Protein AF-A0A965HLR5-F1 (afdb_monomer_lite)

Secondary structure (DSSP, 8-state):
----------HHHHHHHHHHHHHHHHHHHHHHHHHTTSEETTEE-TT-TT---TT-GGGGSHHHHHHHHHHHHHTHHHHHHHHTT----HHHHHHHHHHGGG----

Radius of gyration: 15.32 Å; chains: 1; bounding box: 36×27×36 Å

Foldseek 3Di:
DPDPPQDDDDPLLSQLVVLVVVLVVLLVVLVVCLLQQQDDLLDGDPPSPPRDCVVPVCVVDVVSSNVSSVCLVVCVSVVSCVSNVHPDDSVRVSVVSNVVSPPDDD

Structure (mmCIF, N/CA/C/O backbone):
data_AF-A0A965HLR5-F1
#
_entry.id   AF-A0A965HLR5-F1
#
loop_
_atom_site.group_PDB
_atom_site.id
_atom_site.type_symbol
_atom_site.label_atom_id
_atom_site.label_alt_id
_atom_site.label_comp_id
_atom_site.label_asym_id
_atom_site.label_entity_id
_atom_site.label_seq_id
_atom_site.pdbx_PDB_ins_code
_atom_site.Cartn_x
_atom_site.Cartn_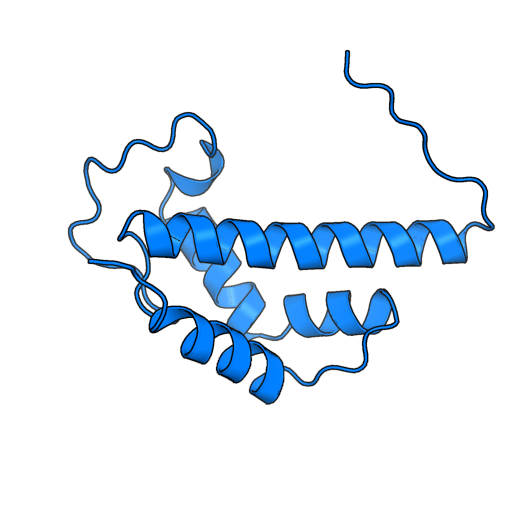y
_atom_site.Cartn_z
_atom_site.occupancy
_atom_site.B_iso_or_equiv
_atom_site.auth_seq_id
_atom_site.auth_comp_id
_atom_site.auth_asym_id
_atom_site.auth_atom_id
_atom_site.pdbx_PDB_model_num
ATOM 1 N N . MET A 1 1 ? 23.856 -5.197 13.845 1.00 37.03 1 MET A N 1
ATOM 2 C CA . MET A 1 1 ? 23.998 -4.941 12.394 1.00 37.03 1 MET A CA 1
ATOM 3 C C . MET A 1 1 ? 23.384 -6.114 11.642 1.00 37.03 1 MET A C 1
ATOM 5 O O . MET A 1 1 ? 23.907 -7.215 11.751 1.00 37.03 1 MET A O 1
ATOM 9 N N . ARG A 1 2 ? 22.234 -5.933 10.977 1.00 43.44 2 ARG A N 1
ATOM 10 C CA . ARG A 1 2 ? 21.671 -6.965 10.089 1.00 43.44 2 ARG A CA 1
ATOM 11 C C . ARG A 1 2 ? 22.393 -6.860 8.748 1.00 43.44 2 ARG A C 1
ATOM 13 O O . ARG A 1 2 ? 22.372 -5.803 8.132 1.00 43.44 2 ARG A O 1
ATOM 20 N N . SER A 1 3 ? 23.075 -7.940 8.382 1.00 41.38 3 SER A N 1
ATOM 21 C CA . SER A 1 3 ? 23.849 -8.096 7.153 1.00 41.38 3 SER A CA 1
ATOM 22 C C . SER A 1 3 ? 22.993 -7.767 5.929 1.00 41.38 3 SER A C 1
ATOM 24 O O . SER A 1 3 ? 22.056 -8.493 5.601 1.00 41.38 3 SER A O 1
ATOM 26 N N . THR A 1 4 ? 23.304 -6.652 5.275 1.00 48.56 4 THR A N 1
ATOM 27 C CA . THR A 1 4 ? 22.799 -6.283 3.955 1.00 48.56 4 THR A CA 1
ATOM 28 C C . THR A 1 4 ? 23.506 -7.151 2.919 1.00 48.56 4 THR A C 1
ATOM 30 O O . THR A 1 4 ? 24.468 -6.722 2.282 1.00 48.56 4 THR A O 1
ATOM 33 N N . GLN A 1 5 ? 23.059 -8.396 2.759 1.00 52.97 5 GLN A N 1
ATOM 34 C CA . GLN A 1 5 ? 23.340 -9.151 1.540 1.00 52.97 5 GLN A CA 1
ATOM 35 C C . GLN A 1 5 ? 22.491 -8.544 0.424 1.00 52.97 5 GLN A C 1
ATOM 37 O O . GLN A 1 5 ? 21.411 -9.028 0.106 1.00 52.97 5 GLN A O 1
ATOM 42 N N . LEU A 1 6 ? 22.971 -7.428 -0.126 1.00 53.53 6 LEU A N 1
ATOM 43 C CA . LEU A 1 6 ? 22.481 -6.904 -1.392 1.00 53.53 6 LEU A CA 1
ATOM 44 C C . LEU A 1 6 ? 22.818 -7.948 -2.462 1.00 53.53 6 LEU A C 1
ATOM 46 O O . LEU A 1 6 ? 23.986 -8.237 -2.731 1.00 53.53 6 LEU A O 1
ATOM 50 N N . CYS A 1 7 ? 21.769 -8.577 -2.981 1.00 51.53 7 CYS A N 1
ATOM 51 C CA . CYS A 1 7 ? 21.798 -9.644 -3.968 1.00 51.53 7 CYS A CA 1
ATOM 52 C C . CYS A 1 7 ? 22.603 -9.254 -5.226 1.00 51.53 7 CYS A C 1
ATOM 54 O O . CYS A 1 7 ? 22.573 -8.110 -5.679 1.00 51.53 7 CYS A O 1
ATOM 56 N N . ARG A 1 8 ? 23.327 -10.223 -5.805 1.00 50.78 8 ARG A N 1
ATOM 57 C CA . ARG A 1 8 ? 24.017 -10.098 -7.105 1.00 50.78 8 ARG A CA 1
ATOM 58 C C . ARG A 1 8 ? 22.985 -9.920 -8.237 1.00 50.78 8 ARG A C 1
ATOM 60 O O . ARG A 1 8 ? 22.054 -10.714 -8.301 1.00 50.78 8 ARG A O 1
ATOM 67 N N . GLY A 1 9 ? 23.183 -8.934 -9.120 1.00 58.28 9 GLY A N 1
ATOM 68 C CA . GLY A 1 9 ? 22.348 -8.655 -10.306 1.00 58.28 9 GLY A CA 1
ATOM 69 C C . GLY A 1 9 ? 22.730 -7.340 -11.007 1.00 58.28 9 GLY A C 1
ATOM 70 O O . GLY A 1 9 ? 23.434 -6.515 -10.396 1.00 58.28 9 GLY A O 1
ATOM 71 N N . ASP A 1 10 ? 22.286 -7.172 -12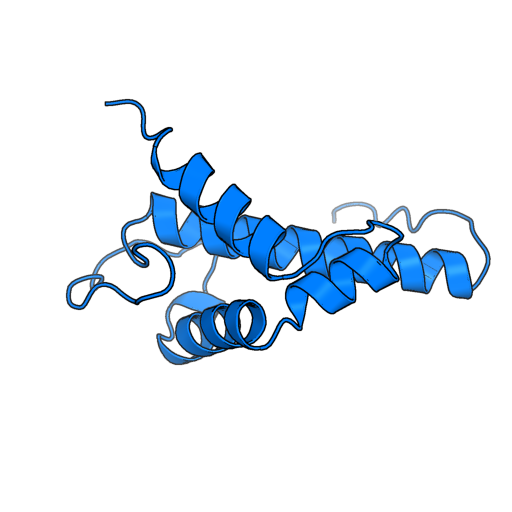.261 1.00 77.56 10 ASP A N 1
ATOM 72 C CA . ASP A 1 10 ? 22.453 -5.949 -13.068 1.00 77.56 10 ASP A CA 1
ATOM 73 C C . ASP A 1 10 ? 21.693 -4.762 -12.443 1.00 77.56 10 ASP A C 1
ATOM 75 O O . ASP A 1 10 ? 20.867 -4.939 -11.544 1.00 77.56 10 ASP A O 1
ATOM 79 N N . TYR A 1 11 ? 21.996 -3.525 -12.857 1.00 75.56 11 TYR A N 1
ATOM 80 C CA . TYR A 1 11 ? 21.378 -2.319 -12.273 1.00 75.56 11 TYR A CA 1
ATOM 81 C C . TYR A 1 11 ? 19.840 -2.382 -12.291 1.00 75.56 11 TYR A C 1
ATOM 83 O O . TYR A 1 11 ? 19.204 -2.085 -11.278 1.00 75.56 11 TYR A O 1
ATOM 91 N N . ASP A 1 12 ? 19.260 -2.858 -13.392 1.00 80.75 12 ASP A N 1
ATOM 92 C CA . ASP A 1 12 ? 17.810 -2.980 -13.562 1.00 80.75 12 ASP A CA 1
ATOM 93 C C . ASP A 1 12 ? 17.196 -4.026 -12.617 1.00 80.75 12 ASP A C 1
ATOM 95 O O . ASP A 1 12 ? 16.151 -3.767 -12.015 1.00 80.75 12 ASP A O 1
ATOM 99 N N . ASP A 1 13 ? 17.888 -5.145 -12.369 1.00 81.94 13 ASP A N 1
ATOM 100 C CA . ASP A 1 13 ? 17.450 -6.160 -11.401 1.00 81.94 13 ASP A CA 1
ATOM 101 C C . ASP A 1 13 ? 17.390 -5.586 -9.980 1.00 81.94 13 ASP A C 1
ATOM 103 O O . ASP A 1 13 ? 16.482 -5.892 -9.203 1.00 81.94 13 ASP A O 1
ATOM 107 N N . ARG A 1 14 ? 18.346 -4.718 -9.624 1.00 81.44 14 ARG A N 1
ATOM 108 C CA . ARG A 1 14 ? 18.370 -4.053 -8.311 1.00 81.44 14 ARG A CA 1
ATOM 109 C C . ARG A 1 14 ? 17.224 -3.063 -8.171 1.00 81.44 14 ARG A C 1
ATOM 111 O O . ARG A 1 14 ? 16.588 -3.017 -7.119 1.00 81.44 14 ARG A O 1
ATOM 118 N N . VAL A 1 15 ? 16.932 -2.289 -9.217 1.00 86.38 15 VAL A N 1
ATOM 119 C CA . VAL A 1 15 ? 15.790 -1.362 -9.228 1.00 86.38 15 VAL A CA 1
ATOM 120 C C . VAL A 1 15 ? 14.474 -2.135 -9.110 1.00 86.38 15 VAL A C 1
ATOM 122 O O . VAL A 1 15 ? 13.606 -1.749 -8.325 1.00 86.38 15 VAL A O 1
ATOM 125 N N . GLN A 1 16 ? 14.348 -3.264 -9.809 1.00 87.25 16 GLN A N 1
ATOM 126 C CA . GLN A 1 16 ? 13.183 -4.144 -9.726 1.00 87.25 16 GLN A CA 1
ATOM 127 C C . GLN A 1 16 ? 13.005 -4.743 -8.319 1.00 87.25 16 GLN A C 1
ATOM 129 O O . GLN A 1 16 ? 11.887 -4.793 -7.795 1.00 87.25 16 GLN A O 1
ATOM 134 N N . GLN A 1 17 ? 14.097 -5.156 -7.669 1.00 87.56 17 GLN A N 1
ATOM 135 C CA . GLN A 1 17 ? 14.070 -5.643 -6.285 1.00 87.56 17 GLN A CA 1
ATOM 136 C C . GLN A 1 17 ? 13.635 -4.547 -5.307 1.00 87.56 17 GLN A C 1
ATOM 138 O O . GLN A 1 17 ? 12.718 -4.772 -4.516 1.00 87.56 17 GLN A O 1
ATOM 143 N N . LEU A 1 18 ? 14.212 -3.345 -5.410 1.00 89.31 18 LEU A N 1
ATOM 144 C CA . LEU A 1 18 ? 13.837 -2.195 -4.578 1.00 89.31 18 LEU A CA 1
ATOM 145 C C . LEU A 1 18 ? 12.361 -1.820 -4.759 1.00 89.31 18 LEU A C 1
ATOM 147 O O . LEU A 1 18 ? 11.658 -1.577 -3.779 1.00 89.31 18 LEU A O 1
ATOM 151 N N . ALA A 1 19 ? 11.858 -1.843 -5.995 1.00 88.44 19 ALA A N 1
ATOM 152 C CA . ALA A 1 19 ? 10.438 -1.650 -6.277 1.00 88.44 19 ALA A CA 1
ATOM 153 C C . ALA A 1 19 ? 9.562 -2.676 -5.538 1.00 88.44 19 ALA A C 1
ATOM 155 O O . ALA A 1 19 ? 8.517 -2.332 -4.974 1.00 88.44 19 ALA A O 1
ATOM 156 N N . GLY A 1 20 ? 10.011 -3.934 -5.498 1.00 88.75 20 GLY A N 1
ATOM 157 C CA . GLY A 1 20 ? 9.350 -5.009 -4.766 1.00 88.75 20 GLY A CA 1
ATOM 158 C C . GLY A 1 20 ? 9.341 -4.770 -3.259 1.00 88.75 20 GLY A C 1
ATOM 159 O O . GLY A 1 20 ? 8.299 -4.927 -2.623 1.00 88.75 20 GLY A O 1
ATOM 160 N N . GLU A 1 21 ? 10.468 -4.344 -2.694 1.00 91.00 21 GLU A N 1
ATOM 161 C CA . GLU A 1 21 ? 10.592 -4.025 -1.270 1.00 91.00 21 GLU A CA 1
ATOM 162 C C . GLU A 1 21 ? 9.684 -2.863 -0.860 1.00 91.00 21 GLU A C 1
ATOM 164 O O . GLU A 1 21 ? 8.957 -2.984 0.127 1.00 91.00 21 GLU A O 1
ATOM 169 N N . VAL A 1 22 ? 9.641 -1.785 -1.650 1.00 90.62 22 VAL A N 1
ATOM 170 C CA . VAL A 1 22 ? 8.761 -0.629 -1.406 1.00 90.62 22 VAL A CA 1
ATOM 171 C C . VAL A 1 22 ? 7.291 -1.052 -1.414 1.00 90.62 22 VAL A C 1
ATOM 173 O O . VAL A 1 22 ? 6.538 -0.720 -0.494 1.00 90.62 22 VAL A O 1
ATOM 176 N N . ALA A 1 23 ? 6.872 -1.832 -2.415 1.00 89.19 23 ALA A N 1
ATOM 177 C CA . ALA A 1 23 ? 5.503 -2.334 -2.488 1.00 89.19 23 ALA A CA 1
ATOM 178 C C . ALA A 1 23 ? 5.159 -3.252 -1.303 1.00 89.19 23 ALA A C 1
ATOM 180 O O . ALA A 1 23 ? 4.087 -3.127 -0.703 1.00 89.19 23 ALA A O 1
ATOM 181 N N . LEU A 1 24 ? 6.062 -4.167 -0.939 1.00 89.12 24 LEU A N 1
ATOM 182 C CA . LEU A 1 24 ? 5.869 -5.081 0.186 1.00 89.12 24 LEU A CA 1
ATOM 183 C C . LEU A 1 24 ? 5.787 -4.338 1.517 1.00 89.12 24 LEU A C 1
ATOM 185 O O . LEU A 1 24 ? 4.934 -4.680 2.340 1.00 89.12 24 LEU A O 1
ATOM 189 N N . GLN A 1 25 ? 6.635 -3.332 1.721 1.00 89.00 25 GLN A N 1
ATOM 190 C CA . GLN A 1 25 ? 6.640 -2.526 2.934 1.00 89.00 25 GLN A CA 1
ATOM 191 C C . GLN A 1 25 ? 5.321 -1.763 3.081 1.00 89.00 25 GLN A C 1
ATOM 193 O O . GLN A 1 25 ? 4.640 -1.939 4.087 1.00 89.00 25 GLN A O 1
ATOM 198 N N . ALA A 1 26 ? 4.861 -1.068 2.035 1.00 89.44 26 ALA A N 1
ATOM 199 C CA . ALA A 1 26 ? 3.575 -0.367 2.058 1.00 89.44 26 ALA A CA 1
ATOM 200 C C . ALA A 1 26 ? 2.392 -1.305 2.384 1.00 89.44 26 ALA A C 1
ATOM 202 O O . ALA A 1 26 ? 1.481 -0.952 3.139 1.00 89.44 26 ALA A O 1
ATOM 203 N N . ILE A 1 27 ? 2.397 -2.528 1.836 1.00 88.75 27 ILE A N 1
ATOM 204 C CA . ILE A 1 27 ? 1.366 -3.542 2.118 1.00 88.75 27 ILE A CA 1
ATOM 205 C C . ILE A 1 27 ? 1.439 -4.023 3.573 1.00 88.75 27 ILE A C 1
ATOM 207 O O . ILE A 1 27 ? 0.398 -4.198 4.214 1.00 88.75 27 ILE A O 1
ATOM 211 N N . ARG A 1 28 ? 2.645 -4.253 4.103 1.00 87.75 28 ARG A N 1
ATOM 212 C CA . ARG A 1 28 ? 2.858 -4.655 5.502 1.00 87.75 28 ARG A CA 1
ATOM 213 C C . ARG A 1 28 ? 2.420 -3.561 6.467 1.00 87.75 28 ARG A C 1
ATOM 215 O O . ARG A 1 28 ? 1.711 -3.872 7.422 1.00 87.75 28 ARG A O 1
ATOM 222 N N . ASP A 1 29 ? 2.751 -2.312 6.174 1.00 87.94 29 ASP A N 1
ATOM 223 C CA . ASP A 1 29 ? 2.391 -1.160 6.996 1.00 87.94 29 ASP A CA 1
ATOM 224 C C . ASP A 1 29 ? 0.879 -0.980 7.053 1.00 87.94 29 ASP A C 1
ATOM 226 O O . ASP A 1 29 ? 0.299 -0.903 8.136 1.00 87.94 29 ASP A O 1
ATOM 230 N N . LEU A 1 30 ? 0.201 -1.044 5.904 1.00 87.62 30 LEU A N 1
ATOM 231 C CA . LEU A 1 30 ? -1.257 -0.974 5.866 1.00 87.62 30 LEU A CA 1
ATOM 232 C C . LEU A 1 30 ? -1.905 -2.101 6.687 1.00 87.62 30 LEU A C 1
ATOM 234 O O . LEU A 1 30 ? -2.864 -1.859 7.421 1.00 87.62 30 LEU A O 1
ATOM 238 N N . ARG A 1 31 ? -1.388 -3.332 6.590 1.00 86.75 31 ARG A N 1
ATOM 239 C CA . ARG A 1 31 ? -1.878 -4.473 7.385 1.00 86.75 31 ARG A CA 1
ATOM 240 C C . ARG A 1 31 ? -1.633 -4.274 8.879 1.00 86.75 31 ARG A C 1
ATOM 242 O O . ARG A 1 31 ? -2.517 -4.567 9.680 1.00 86.75 31 ARG A O 1
ATOM 249 N N . MET A 1 32 ? -0.465 -3.762 9.253 1.00 86.69 32 MET A N 1
ATOM 250 C CA . MET A 1 32 ? -0.115 -3.455 10.637 1.00 86.69 32 MET A CA 1
ATOM 251 C C . MET A 1 32 ? -1.055 -2.389 11.217 1.00 86.69 32 MET A C 1
ATOM 253 O O . MET A 1 32 ? -1.653 -2.621 12.267 1.00 86.69 32 MET A O 1
ATOM 257 N N . LEU A 1 33 ? -1.274 -1.283 10.502 1.00 85.56 33 LEU A N 1
ATOM 258 C CA . LEU A 1 33 ? -2.168 -0.198 10.927 1.00 85.56 33 LEU A CA 1
ATOM 259 C C . LEU A 1 33 ? -3.619 -0.663 11.079 1.00 85.56 33 LEU A C 1
ATOM 261 O O . LEU A 1 33 ? -4.327 -0.233 11.991 1.00 85.56 33 LEU A O 1
ATOM 265 N N . ARG A 1 34 ? -4.063 -1.576 10.214 1.00 82.81 34 ARG A N 1
ATOM 266 C CA . ARG A 1 34 ? -5.385 -2.205 10.319 1.00 82.81 34 ARG A CA 1
ATOM 267 C C . ARG A 1 34 ? -5.494 -3.128 11.522 1.00 82.81 34 ARG A C 1
ATOM 269 O O . ARG A 1 34 ? -6.441 -2.993 12.289 1.00 82.81 34 ARG A O 1
ATOM 276 N N . LYS A 1 35 ? -4.510 -4.010 11.733 1.00 82.75 35 LYS A N 1
ATOM 277 C CA . LYS A 1 35 ? -4.469 -4.917 12.894 1.00 82.75 35 LYS A CA 1
ATOM 278 C C . LYS A 1 35 ? -4.513 -4.149 14.217 1.00 82.75 35 LYS A C 1
ATOM 280 O O . LYS A 1 35 ? -5.095 -4.624 15.182 1.00 82.75 35 LYS A O 1
ATOM 285 N N . ARG A 1 36 ? -3.915 -2.957 14.253 1.00 79.62 36 ARG A N 1
ATOM 286 C CA . ARG A 1 36 ? -3.905 -2.082 15.429 1.00 79.62 36 ARG A CA 1
ATOM 287 C C . ARG A 1 36 ? -5.143 -1.175 15.548 1.00 79.62 36 ARG A C 1
ATOM 289 O O . ARG A 1 36 ? -5.193 -0.349 16.449 1.00 79.62 36 ARG A O 1
ATOM 296 N N . GLY A 1 37 ? -6.128 -1.298 14.656 1.00 78.56 37 GLY A N 1
ATOM 297 C CA . GLY A 1 37 ? -7.377 -0.533 14.730 1.00 78.56 37 GLY A CA 1
ATOM 298 C C . GLY A 1 37 ? -7.251 0.945 14.345 1.00 78.56 37 GLY A C 1
ATOM 299 O O . GLY A 1 37 ? -8.131 1.735 14.672 1.00 78.56 37 GLY A O 1
ATOM 300 N N . MET A 1 38 ? -6.189 1.346 13.638 1.00 80.69 38 MET A N 1
ATOM 301 C CA . MET A 1 38 ? -6.028 2.733 13.174 1.00 80.69 38 MET A CA 1
ATOM 302 C C . MET A 1 38 ? -6.738 2.999 11.848 1.00 80.69 38 MET A C 1
ATOM 304 O O . MET A 1 38 ? -7.164 4.120 11.571 1.00 80.69 38 MET A O 1
ATOM 308 N N . VAL A 1 39 ? -6.853 1.973 11.005 1.00 83.81 39 VAL A N 1
ATOM 309 C CA . VAL A 1 39 ? -7.420 2.077 9.660 1.00 83.81 39 VAL A CA 1
ATOM 310 C C . VAL A 1 39 ? -8.488 1.009 9.473 1.00 83.81 39 VAL A C 1
ATOM 312 O O . VAL A 1 39 ? -8.251 -0.164 9.742 1.00 83.81 39 VAL A O 1
ATOM 315 N N . LYS A 1 40 ? -9.643 1.399 8.925 1.00 82.56 40 LYS A N 1
ATOM 316 C CA . LYS A 1 40 ? -10.675 0.477 8.432 1.00 82.56 40 LYS A CA 1
ATOM 317 C C . LYS A 1 40 ? -10.809 0.632 6.924 1.00 82.56 40 LYS A C 1
ATOM 319 O O . LYS A 1 40 ? -11.240 1.677 6.423 1.00 82.56 40 LYS A O 1
ATOM 324 N N . GLY A 1 41 ? -10.407 -0.397 6.180 1.00 82.06 41 GLY A N 1
ATOM 325 C CA . GLY A 1 41 ? -10.328 -0.341 4.724 1.00 82.06 41 GLY A CA 1
ATOM 326 C C . GLY A 1 41 ? -9.329 0.721 4.249 1.00 82.06 41 GLY A C 1
ATOM 327 O O . GLY A 1 41 ? -8.126 0.481 4.246 1.00 82.06 41 GLY A O 1
ATOM 328 N N . MET A 1 42 ? -9.835 1.878 3.814 1.00 84.75 42 MET A N 1
ATOM 329 C CA . MET A 1 42 ? -9.050 2.999 3.259 1.00 84.75 42 MET A CA 1
ATOM 330 C C . MET A 1 42 ? -9.351 4.337 3.961 1.00 84.75 42 MET A C 1
ATOM 332 O O . MET A 1 42 ? -9.303 5.412 3.345 1.00 84.75 42 MET A O 1
ATOM 336 N N . LYS A 1 43 ? -9.752 4.257 5.234 1.00 84.12 43 LYS A N 1
ATOM 337 C CA . LYS A 1 43 ? -10.123 5.388 6.090 1.00 84.12 43 LYS 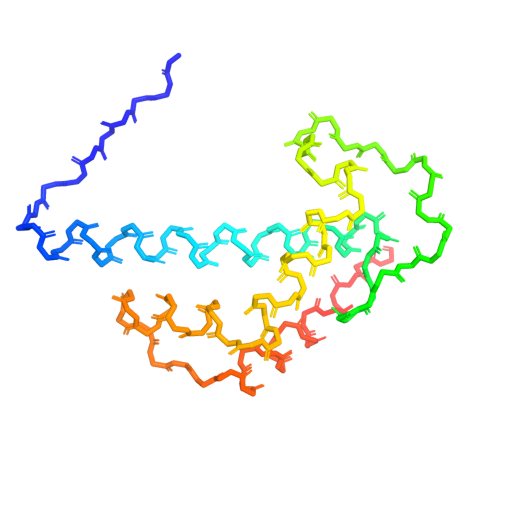A CA 1
ATOM 338 C C . LYS A 1 43 ? -9.481 5.230 7.468 1.00 84.12 43 LYS A C 1
ATOM 340 O O . LYS A 1 43 ? -9.417 4.116 7.980 1.00 84.12 43 LYS A O 1
ATOM 345 N N . ILE A 1 44 ? -9.056 6.346 8.052 1.00 83.62 44 ILE A N 1
ATOM 346 C CA . ILE A 1 44 ? -8.540 6.411 9.425 1.00 83.62 44 ILE A CA 1
ATOM 347 C C . ILE A 1 44 ? -9.723 6.387 10.401 1.00 83.62 44 ILE A C 1
ATOM 349 O O . ILE A 1 44 ? -10.746 7.028 10.149 1.00 83.62 44 ILE A O 1
ATOM 353 N N . ILE A 1 45 ? -9.595 5.633 11.490 1.00 82.31 45 ILE A N 1
ATOM 354 C CA . ILE A 1 45 ? -10.570 5.582 12.586 1.00 82.31 45 ILE A CA 1
ATOM 355 C C . ILE A 1 45 ? -10.356 6.806 13.486 1.00 82.31 45 ILE A C 1
ATOM 357 O O . ILE A 1 45 ? -9.222 7.130 13.818 1.00 82.31 45 ILE A O 1
ATOM 361 N N . LYS A 1 46 ? -11.425 7.522 13.855 1.00 68.12 46 LYS A N 1
ATOM 362 C CA . LYS A 1 46 ? -11.319 8.810 14.569 1.00 68.12 46 LYS A CA 1
ATOM 363 C C . LYS A 1 46 ? -10.730 8.688 15.986 1.00 68.12 46 LYS A C 1
ATOM 365 O O . LYS A 1 46 ? -10.003 9.587 16.387 1.00 68.12 46 LYS A O 1
ATOM 370 N N . ASP A 1 47 ? -10.918 7.549 16.655 1.00 66.94 47 ASP A N 1
ATOM 371 C CA . ASP A 1 47 ? -10.515 7.327 18.056 1.00 66.94 47 ASP A CA 1
ATOM 372 C C . ASP A 1 47 ? -9.273 6.431 18.211 1.00 66.94 47 ASP A C 1
ATOM 374 O O . ASP A 1 47 ? -9.136 5.682 19.170 1.00 66.94 47 ASP A O 1
ATOM 378 N N . HIS A 1 48 ? -8.333 6.485 17.266 1.00 68.12 48 HIS A N 1
ATOM 379 C CA . HIS A 1 48 ? -7.098 5.688 17.324 1.00 68.12 48 HIS A CA 1
ATOM 380 C C . HIS A 1 48 ? -6.051 6.215 18.332 1.00 68.12 48 HIS A C 1
ATOM 382 O O . HIS A 1 48 ? -4.900 5.767 18.333 1.00 68.12 48 HIS A O 1
ATOM 388 N N . GLN A 1 49 ? -6.414 7.199 19.161 1.00 59.78 49 GLN A N 1
ATOM 389 C CA . GLN A 1 49 ? -5.518 7.801 20.144 1.00 59.78 49 GLN A CA 1
ATOM 390 C C . GLN A 1 49 ? -5.215 6.780 21.249 1.00 59.78 49 GLN A C 1
ATOM 392 O O . GLN A 1 49 ? -6.114 6.322 21.944 1.00 59.78 49 GLN A O 1
ATOM 397 N N . GLY A 1 50 ? -3.943 6.399 21.387 1.00 60.75 50 GLY A N 1
ATOM 398 C CA . GLY A 1 50 ? -3.493 5.415 22.381 1.00 60.75 50 GLY A CA 1
ATOM 399 C C . GLY A 1 50 ? -3.015 4.082 21.803 1.00 60.75 50 GLY A C 1
ATOM 400 O O . GLY A 1 50 ? -2.546 3.234 22.558 1.00 60.75 50 GLY A O 1
ATOM 401 N N . VAL A 1 51 ? -3.059 3.893 20.480 1.00 67.50 51 VAL A N 1
ATOM 402 C CA . VAL A 1 51 ? -2.465 2.709 19.846 1.00 67.50 51 VAL A CA 1
ATOM 403 C C . VAL A 1 51 ? -0.934 2.757 19.987 1.00 67.50 51 VAL A C 1
ATOM 405 O O . VAL A 1 51 ? -0.301 3.677 19.457 1.00 67.50 51 VAL A O 1
ATOM 408 N N . PRO A 1 52 ? -0.297 1.780 20.660 1.00 65.44 52 PRO A N 1
ATOM 409 C CA . PRO A 1 52 ? 1.153 1.754 20.769 1.00 65.44 52 PRO A CA 1
ATOM 410 C C . PRO A 1 52 ? 1.749 1.502 19.381 1.00 65.44 52 PRO A C 1
ATOM 412 O O . PRO A 1 52 ? 1.460 0.485 18.757 1.00 65.44 52 PRO A O 1
ATOM 415 N N . LEU A 1 53 ? 2.582 2.425 18.895 1.00 69.94 53 LEU A N 1
ATOM 416 C CA . LEU A 1 53 ? 3.311 2.360 17.617 1.00 69.94 53 LEU A CA 1
ATOM 417 C C . LEU A 1 53 ? 4.828 2.423 17.844 1.00 69.94 53 LEU A C 1
ATOM 419 O O . LEU A 1 53 ? 5.541 3.174 17.183 1.00 69.94 53 LEU A O 1
ATOM 423 N N . ASN A 1 54 ? 5.331 1.675 18.824 1.00 71.12 54 ASN A N 1
ATOM 424 C CA . ASN A 1 54 ? 6.752 1.724 19.185 1.00 71.12 54 ASN A CA 1
ATOM 425 C C . ASN A 1 54 ? 7.667 1.251 18.043 1.00 71.12 54 ASN A C 1
ATOM 427 O O . ASN A 1 54 ? 8.753 1.794 17.878 1.00 71.12 54 ASN A O 1
ATOM 431 N N . ASP A 1 55 ? 7.185 0.327 17.209 1.00 70.81 55 ASP A N 1
ATOM 432 C CA . ASP A 1 55 ? 7.941 -0.237 16.079 1.00 70.81 55 ASP A CA 1
ATOM 433 C C . ASP A 1 55 ? 7.685 0.494 14.749 1.00 70.81 55 ASP A C 1
ATOM 435 O O . ASP A 1 55 ? 8.231 0.107 13.722 1.00 70.81 55 ASP A O 1
ATOM 439 N N . ALA A 1 56 ? 6.812 1.508 14.746 1.00 70.81 56 ALA A N 1
ATOM 440 C CA . ALA A 1 56 ? 6.314 2.167 13.538 1.00 70.81 56 ALA A CA 1
ATOM 441 C C . ALA A 1 56 ? 6.050 3.659 13.806 1.00 70.81 56 ALA A C 1
ATOM 443 O O . ALA A 1 56 ? 4.940 4.170 13.637 1.00 70.81 56 ALA A O 1
ATOM 444 N N . LEU A 1 57 ? 7.089 4.341 14.303 1.00 75.00 57 LEU A N 1
ATOM 445 C CA . LEU A 1 57 ? 7.024 5.724 14.788 1.00 75.00 57 LEU A CA 1
ATOM 446 C C . LEU A 1 57 ? 6.579 6.721 13.712 1.00 75.00 57 LEU A C 1
ATOM 448 O O . LEU A 1 57 ? 5.908 7.697 14.040 1.00 75.00 57 LEU A O 1
ATOM 452 N N . GLU A 1 58 ? 6.901 6.454 12.446 1.00 76.25 58 GLU A N 1
ATOM 453 C CA . GLU A 1 58 ? 6.485 7.259 11.291 1.00 76.25 58 GLU A CA 1
ATOM 454 C C . GLU A 1 58 ? 4.959 7.409 11.203 1.00 76.25 58 GLU A C 1
ATOM 456 O O . GLU A 1 58 ? 4.447 8.493 10.932 1.00 76.25 58 GLU A O 1
ATOM 461 N N . TYR A 1 59 ? 4.212 6.370 11.584 1.00 79.19 59 TYR A N 1
ATOM 462 C CA . TYR A 1 59 ? 2.753 6.371 11.538 1.00 79.19 59 TYR A CA 1
ATOM 463 C C . TYR A 1 59 ? 2.080 6.910 12.806 1.00 79.19 59 TYR A C 1
ATOM 465 O O . TYR A 1 59 ? 0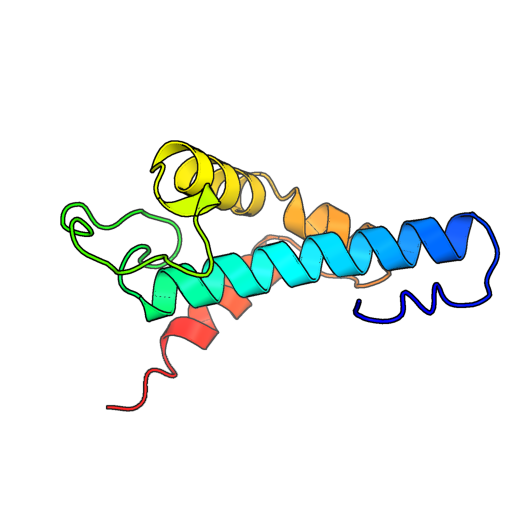.850 6.948 12.868 1.00 79.19 59 TYR A O 1
ATOM 473 N N . LYS A 1 60 ? 2.843 7.375 13.811 1.00 73.50 60 LYS A N 1
ATOM 474 C CA . LYS A 1 60 ? 2.265 8.151 14.928 1.00 73.50 60 LYS A CA 1
ATOM 475 C C . LYS A 1 60 ? 1.630 9.444 14.427 1.00 73.50 60 LYS A C 1
ATOM 477 O O . LYS A 1 60 ? 0.657 9.920 15.008 1.00 73.50 60 LYS A O 1
ATOM 482 N N . ASN A 1 61 ? 2.167 10.003 13.344 1.00 76.38 61 ASN A N 1
ATOM 483 C CA . ASN A 1 61 ? 1.564 11.135 12.672 1.00 76.38 61 ASN A CA 1
ATOM 484 C C . ASN A 1 61 ? 0.439 10.652 11.745 1.00 76.38 61 ASN A C 1
ATOM 486 O O . ASN A 1 61 ? 0.670 9.915 10.785 1.00 76.38 61 ASN A O 1
ATOM 490 N N . SER A 1 62 ? -0.783 11.134 11.986 1.00 77.19 62 SER A N 1
ATOM 491 C CA . SER A 1 62 ? -1.928 10.883 11.103 1.00 77.19 62 SER A CA 1
ATOM 492 C C . SER A 1 62 ? -1.662 11.288 9.645 1.00 77.19 62 SER A C 1
ATOM 494 O O . SER A 1 62 ? -2.266 10.710 8.745 1.00 77.19 62 SER A O 1
ATOM 496 N N . HIS A 1 63 ? -0.760 12.242 9.386 1.00 83.81 63 HIS A N 1
ATOM 497 C CA . HIS A 1 63 ? -0.393 12.658 8.032 1.00 83.81 63 HIS A CA 1
ATOM 498 C C . HIS A 1 63 ? 0.294 11.544 7.227 1.00 83.81 63 HIS A C 1
ATOM 500 O O . HIS A 1 63 ? -0.071 11.314 6.076 1.00 83.81 63 HIS A O 1
ATOM 506 N N . GLU A 1 64 ? 1.219 10.794 7.832 1.00 85.62 64 GLU A N 1
ATOM 507 C CA . GLU A 1 64 ? 1.903 9.682 7.153 1.00 85.62 64 GLU A CA 1
ATOM 508 C C . GLU A 1 64 ? 0.935 8.531 6.867 1.00 85.62 64 GLU A C 1
ATOM 510 O O . GLU A 1 64 ? 0.945 7.943 5.786 1.00 85.62 64 GLU A O 1
ATOM 515 N N . VAL A 1 65 ? -0.006 8.276 7.782 1.00 86.00 65 VAL A N 1
ATOM 516 C CA . VAL A 1 65 ? -1.096 7.323 7.534 1.00 86.00 65 VAL A CA 1
ATOM 517 C C . VAL A 1 65 ? -1.966 7.789 6.361 1.00 86.00 65 VAL A C 1
ATOM 519 O O . VAL A 1 65 ? -2.319 6.992 5.492 1.00 86.00 65 VAL A O 1
ATOM 522 N N . GLN A 1 66 ? -2.309 9.080 6.290 1.00 88.25 66 GLN A N 1
ATOM 523 C CA . GLN A 1 66 ? -3.070 9.633 5.163 1.00 88.25 66 GLN A CA 1
ATOM 524 C C . GLN A 1 66 ? -2.309 9.521 3.842 1.00 88.25 66 GLN A C 1
ATOM 526 O O . GLN A 1 66 ? -2.926 9.200 2.825 1.00 88.25 66 GLN A O 1
ATOM 531 N N . LYS A 1 67 ? -0.996 9.761 3.858 1.00 91.12 67 LYS A N 1
ATOM 532 C CA . LYS A 1 67 ? -0.118 9.634 2.695 1.00 91.12 67 LYS A CA 1
ATOM 533 C C . LYS A 1 67 ? -0.076 8.194 2.193 1.00 91.12 67 LYS A C 1
ATOM 535 O O . LYS A 1 67 ? -0.407 7.966 1.034 1.00 91.12 67 LYS A O 1
ATOM 540 N N . LEU A 1 68 ? 0.155 7.223 3.076 1.00 90.38 68 LEU A N 1
ATOM 541 C CA . LEU A 1 68 ? 0.102 5.802 2.725 1.00 90.38 68 LEU A CA 1
ATOM 542 C C . LEU A 1 68 ? -1.252 5.433 2.097 1.00 90.38 68 LEU A C 1
ATOM 544 O O . LEU A 1 68 ? -1.321 4.830 1.027 1.00 90.38 68 LEU A O 1
ATOM 548 N N . LEU A 1 69 ? -2.360 5.848 2.721 1.00 90.56 69 LEU A N 1
ATOM 549 C CA . LEU A 1 69 ? -3.702 5.609 2.180 1.00 90.56 69 LEU A CA 1
ATOM 550 C C . LEU A 1 69 ? -3.930 6.289 0.825 1.00 90.56 69 LEU A C 1
ATOM 552 O O . LEU A 1 69 ? -4.678 5.765 -0.007 1.00 90.56 69 LEU A O 1
ATOM 556 N N . ARG A 1 70 ? -3.326 7.458 0.600 1.00 92.62 70 ARG A N 1
ATOM 557 C CA . ARG A 1 70 ? -3.358 8.157 -0.684 1.00 92.62 70 ARG A CA 1
ATOM 558 C C . ARG A 1 70 ? -2.595 7.366 -1.737 1.00 92.62 70 ARG A C 1
ATOM 560 O O . ARG A 1 70 ? -3.164 7.167 -2.801 1.00 92.62 70 ARG A O 1
ATOM 567 N N . ASP A 1 71 ? -1.415 6.846 -1.423 1.00 92.06 71 ASP A N 1
ATOM 568 C CA . ASP A 1 71 ? -0.577 6.071 -2.347 1.00 92.06 71 ASP A CA 1
ATOM 569 C C . ASP A 1 71 ? -1.268 4.786 -2.827 1.00 92.06 71 ASP A C 1
ATOM 571 O O . ASP A 1 71 ? -1.182 4.414 -4.001 1.00 92.06 71 ASP A O 1
ATOM 575 N N . PHE A 1 72 ? -2.046 4.140 -1.953 1.00 90.81 72 PHE A N 1
ATOM 576 C CA . PHE A 1 72 ? -2.924 3.035 -2.352 1.00 90.81 72 PHE A CA 1
ATOM 577 C C . PHE A 1 72 ? -4.073 3.490 -3.268 1.00 90.81 72 PHE A C 1
ATOM 579 O O . PHE A 1 72 ? -4.413 2.805 -4.233 1.00 90.81 72 PHE A O 1
ATOM 586 N N . LYS A 1 73 ? -4.688 4.649 -3.003 1.00 89.31 73 LYS A N 1
ATOM 587 C CA . LYS A 1 73 ? -5.806 5.165 -3.817 1.00 89.31 73 LYS A CA 1
ATOM 588 C C . LYS A 1 73 ? -5.361 5.654 -5.192 1.00 89.31 73 LYS A C 1
ATOM 590 O O . LYS A 1 73 ? -6.049 5.387 -6.171 1.00 89.31 73 LYS A O 1
ATOM 595 N N . THR A 1 74 ? -4.233 6.352 -5.264 1.00 92.62 74 THR A N 1
ATOM 596 C CA . THR A 1 74 ? -3.664 6.888 -6.509 1.00 92.62 74 THR A CA 1
ATOM 597 C C . THR A 1 74 ? -3.005 5.803 -7.357 1.00 92.62 74 THR A C 1
ATOM 599 O O . THR A 1 74 ? -2.770 6.016 -8.541 1.00 92.62 74 THR A O 1
ATOM 602 N N . GLY A 1 75 ? -2.751 4.624 -6.780 1.00 90.31 75 GLY A N 1
ATOM 603 C CA . GLY A 1 75 ? -2.180 3.483 -7.486 1.00 90.31 75 GLY A CA 1
ATOM 604 C C . GLY A 1 75 ? -0.655 3.480 -7.525 1.00 90.31 75 GLY A C 1
ATOM 605 O O . GLY A 1 75 ? -0.089 2.648 -8.233 1.00 90.31 75 GLY A O 1
ATOM 606 N N . VAL A 1 76 ? 0.011 4.329 -6.737 1.00 93.94 76 VAL A N 1
ATOM 607 C CA . VAL A 1 76 ? 1.476 4.338 -6.579 1.00 93.94 76 VAL A CA 1
ATOM 608 C C . VAL A 1 76 ? 1.975 2.961 -6.140 1.00 93.94 76 VAL A C 1
ATOM 610 O O . VAL A 1 76 ? 2.907 2.425 -6.729 1.00 93.94 76 VAL A O 1
ATOM 613 N N . VAL A 1 77 ? 1.294 2.315 -5.188 1.00 91.81 77 VAL A N 1
ATOM 614 C CA . VAL A 1 77 ? 1.678 0.963 -4.741 1.00 91.81 77 VAL A CA 1
ATOM 615 C C . VAL A 1 77 ? 1.505 -0.072 -5.859 1.00 91.81 77 VAL A C 1
ATOM 617 O O . VAL A 1 77 ? 2.380 -0.904 -6.068 1.00 91.81 77 VAL A O 1
ATOM 620 N N . SER A 1 78 ? 0.422 0.008 -6.642 1.00 90.94 78 SER A N 1
ATOM 621 C CA . SER A 1 78 ? 0.225 -0.881 -7.801 1.00 90.94 78 SER A CA 1
ATOM 622 C C . SER A 1 78 ? 1.238 -0.630 -8.923 1.00 90.94 78 SER A C 1
ATOM 624 O O . SER A 1 78 ? 1.563 -1.534 -9.689 1.00 90.94 78 SER A O 1
ATOM 626 N N . TRP A 1 79 ? 1.751 0.597 -9.032 1.00 92.81 79 TRP A N 1
ATOM 627 C CA . TRP A 1 79 ? 2.843 0.924 -9.936 1.00 92.81 79 TRP A CA 1
ATOM 628 C C . TRP A 1 79 ? 4.142 0.259 -9.473 1.00 92.81 79 TRP A C 1
ATOM 630 O O . TRP A 1 79 ? 4.756 -0.435 -10.275 1.00 92.81 79 TRP A O 1
ATOM 640 N N . TRP A 1 80 ? 4.485 0.343 -8.183 1.00 91.56 80 TRP A N 1
ATOM 641 C CA . TRP A 1 80 ? 5.648 -0.355 -7.621 1.00 91.56 80 TRP A CA 1
ATOM 642 C C . TRP A 1 80 ? 5.552 -1.880 -7.744 1.00 91.56 80 TRP A C 1
ATOM 644 O O . TRP A 1 80 ? 6.538 -2.522 -8.090 1.00 91.56 80 TRP A O 1
ATOM 654 N N . CYS A 1 81 ? 4.362 -2.468 -7.564 1.00 89.25 81 CYS A N 1
ATOM 655 C CA . CYS A 1 81 ? 4.150 -3.892 -7.842 1.00 89.25 81 CYS A CA 1
ATOM 656 C C . CYS A 1 81 ? 4.453 -4.246 -9.307 1.00 89.25 81 CYS A C 1
ATOM 658 O O . CYS A 1 81 ? 5.099 -5.250 -9.576 1.00 89.25 81 CYS A O 1
ATOM 660 N N . ARG A 1 82 ? 4.015 -3.423 -10.266 1.00 90.50 82 ARG A N 1
ATOM 661 C CA . ARG A 1 82 ? 4.300 -3.665 -11.690 1.00 90.50 82 ARG A CA 1
ATOM 662 C C . ARG A 1 82 ? 5.774 -3.463 -12.019 1.00 90.50 82 ARG A C 1
ATOM 664 O O . ARG A 1 82 ? 6.334 -4.271 -12.750 1.00 90.50 82 ARG A O 1
ATOM 671 N N . ALA A 1 83 ? 6.395 -2.438 -11.439 1.00 88.12 83 ALA A N 1
ATOM 672 C CA . ALA A 1 83 ? 7.823 -2.173 -11.570 1.00 88.12 83 ALA A CA 1
ATOM 673 C C . ALA A 1 83 ? 8.682 -3.307 -10.989 1.00 88.12 83 ALA A C 1
ATOM 675 O O . ALA A 1 83 ? 9.776 -3.532 -11.482 1.00 88.12 83 ALA A O 1
ATOM 676 N N . SER A 1 84 ? 8.176 -4.063 -10.005 1.00 87.88 84 SER A N 1
ATOM 677 C CA . SER A 1 84 ? 8.841 -5.261 -9.478 1.00 87.88 84 SER A CA 1
ATOM 678 C C . SER A 1 84 ? 8.587 -6.538 -10.294 1.00 87.88 84 SER A C 1
ATOM 680 O O . SER A 1 84 ? 9.112 -7.602 -9.963 1.00 87.88 84 SER A O 1
ATOM 682 N N . GLY A 1 85 ? 7.794 -6.456 -11.368 1.00 86.31 85 GLY A N 1
ATOM 683 C CA . GLY A 1 85 ? 7.421 -7.585 -12.227 1.00 86.31 85 GLY A CA 1
ATOM 684 C C . GLY A 1 85 ? 6.089 -8.257 -11.868 1.00 86.31 85 GLY A C 1
ATOM 685 O O . GLY A 1 85 ? 5.681 -9.204 -12.539 1.00 86.31 85 GLY A O 1
ATOM 686 N N . VAL A 1 86 ? 5.363 -7.776 -10.852 1.00 86.38 86 VAL A N 1
ATOM 687 C CA . VAL A 1 86 ? 4.043 -8.307 -10.472 1.00 86.38 86 VAL A CA 1
ATOM 688 C C . VAL A 1 86 ? 2.939 -7.598 -11.259 1.00 86.38 86 VAL A C 1
ATOM 690 O O . VAL A 1 86 ? 2.587 -6.449 -10.990 1.00 86.38 86 VAL A O 1
ATOM 693 N N . GLN A 1 87 ? 2.326 -8.310 -12.205 1.00 87.19 87 GLN A N 1
ATOM 694 C CA . GLN A 1 87 ? 1.180 -7.810 -12.969 1.00 87.19 87 GLN A CA 1
ATOM 695 C C . GLN A 1 87 ? -0.085 -7.792 -12.098 1.00 87.19 87 GLN A C 1
ATOM 697 O O . GLN A 1 87 ? -0.816 -8.777 -11.999 1.00 87.19 87 GLN A O 1
ATOM 702 N N . ILE A 1 88 ? -0.330 -6.664 -11.429 1.00 86.69 88 ILE A N 1
ATOM 703 C CA . ILE A 1 88 ? -1.534 -6.424 -10.631 1.00 86.69 88 ILE A CA 1
ATOM 704 C C . ILE A 1 88 ? -2.107 -5.038 -10.925 1.00 86.69 88 ILE A C 1
ATOM 706 O O . ILE A 1 88 ? -1.400 -4.030 -10.920 1.00 86.69 88 ILE A O 1
ATOM 710 N N . ASP A 1 89 ? -3.411 -4.976 -11.176 1.00 89.69 89 ASP A N 1
ATOM 711 C CA . ASP A 1 89 ? -4.146 -3.725 -11.304 1.00 89.69 89 ASP A CA 1
ATOM 712 C C . ASP A 1 89 ? -4.559 -3.186 -9.925 1.00 89.69 89 ASP A C 1
ATOM 714 O O . ASP A 1 89 ? -4.757 -3.933 -8.961 1.00 89.69 89 ASP A O 1
ATOM 718 N N . ASN A 1 90 ? -4.727 -1.864 -9.821 1.00 89.00 90 ASN A N 1
ATOM 719 C CA . ASN A 1 90 ? -5.022 -1.228 -8.536 1.00 89.00 90 ASN A CA 1
ATOM 720 C C . ASN A 1 90 ? -6.355 -1.7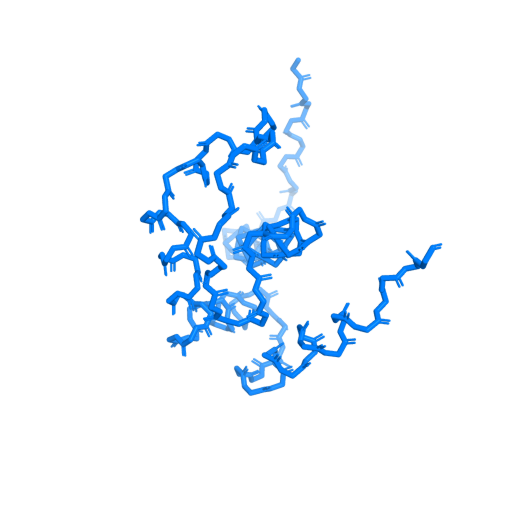08 -7.930 1.00 89.00 90 ASN A C 1
ATOM 722 O O . ASN A 1 90 ? -6.480 -1.845 -6.714 1.00 89.00 90 ASN A O 1
ATOM 726 N N . ARG A 1 91 ? -7.355 -2.021 -8.767 1.00 88.44 91 ARG A N 1
ATOM 727 C CA . ARG A 1 91 ? -8.652 -2.531 -8.301 1.00 88.44 91 ARG A CA 1
ATOM 728 C C . ARG A 1 91 ? -8.495 -3.912 -7.669 1.00 88.44 91 ARG A C 1
ATOM 730 O O . ARG A 1 91 ? -9.023 -4.127 -6.575 1.00 88.44 91 ARG A O 1
ATOM 737 N N . THR A 1 92 ? -7.747 -4.820 -8.297 1.00 87.69 92 THR A N 1
ATOM 738 C CA . THR A 1 92 ? -7.440 -6.129 -7.702 1.00 87.69 92 THR A CA 1
ATOM 739 C C . THR A 1 92 ? -6.599 -6.002 -6.439 1.00 87.69 92 THR A C 1
ATOM 741 O O . THR A 1 92 ? -6.899 -6.691 -5.464 1.00 87.69 92 THR A O 1
ATOM 744 N N . LEU A 1 93 ? -5.603 -5.109 -6.408 1.00 86.12 93 LEU A N 1
ATOM 745 C CA . LEU A 1 93 ? -4.793 -4.862 -5.209 1.00 86.12 93 LEU A CA 1
ATOM 746 C C . LEU A 1 93 ? -5.673 -4.419 -4.033 1.00 86.12 93 LEU A C 1
ATOM 748 O O . LEU A 1 93 ? -5.655 -5.039 -2.970 1.00 86.12 93 LEU A O 1
ATOM 752 N N . LEU A 1 94 ? -6.506 -3.396 -4.234 1.00 86.81 94 LEU A N 1
ATOM 753 C CA . LEU A 1 94 ? -7.418 -2.894 -3.206 1.00 86.81 94 LEU A CA 1
ATOM 754 C C . LEU A 1 94 ? -8.445 -3.947 -2.770 1.00 86.81 94 LEU A C 1
ATOM 756 O O . LEU A 1 94 ? -8.769 -4.016 -1.583 1.00 86.81 94 LEU A O 1
ATOM 760 N N . ARG A 1 95 ? -8.942 -4.781 -3.694 1.00 86.44 95 ARG A N 1
ATOM 761 C CA . ARG A 1 95 ? -9.840 -5.899 -3.370 1.00 86.44 95 ARG A CA 1
ATOM 762 C C . ARG A 1 95 ? -9.146 -6.934 -2.484 1.00 86.44 95 ARG A C 1
ATOM 764 O O . ARG A 1 95 ? -9.663 -7.226 -1.413 1.00 86.44 95 ARG A O 1
ATOM 771 N N . LYS A 1 96 ? -7.955 -7.407 -2.864 1.00 82.31 96 LYS A N 1
ATOM 772 C CA . LYS A 1 96 ? -7.179 -8.383 -2.073 1.00 82.31 96 LYS A CA 1
ATOM 773 C C . LYS A 1 96 ? -6.834 -7.859 -0.682 1.00 82.31 96 LYS A C 1
ATOM 775 O O . LYS A 1 96 ? -6.822 -8.612 0.291 1.00 82.31 96 LYS A O 1
ATOM 780 N N . LEU A 1 97 ? -6.558 -6.560 -0.577 1.00 79.44 97 LEU A N 1
ATOM 781 C CA . LEU A 1 97 ? -6.337 -5.915 0.712 1.00 79.44 97 LEU A CA 1
ATOM 782 C C . LEU A 1 97 ? -7.614 -5.916 1.556 1.00 79.44 97 LEU A C 1
ATOM 784 O O . LEU A 1 97 ? -7.519 -6.162 2.748 1.00 79.44 97 LEU A O 1
ATOM 788 N N . LYS A 1 98 ? -8.796 -5.672 0.977 1.00 76.19 98 LYS A N 1
ATOM 789 C CA . LYS A 1 98 ? -10.076 -5.754 1.706 1.00 76.19 98 LYS A CA 1
ATOM 790 C C . LYS A 1 98 ? 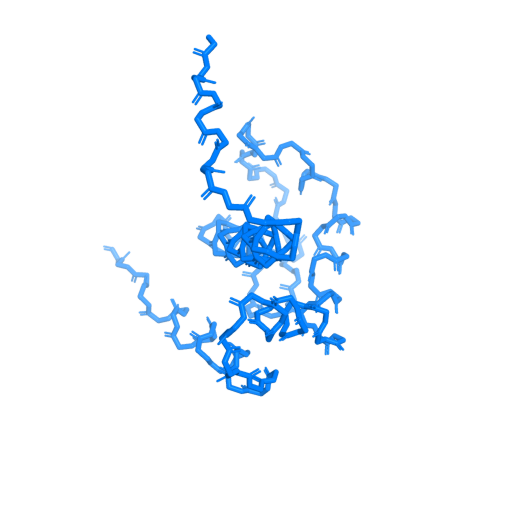-10.459 -7.181 2.103 1.00 76.19 98 LYS A C 1
ATOM 792 O O . LYS A 1 98 ? -10.987 -7.380 3.182 1.00 76.19 98 LYS A O 1
ATOM 797 N N . GLU A 1 99 ? -10.197 -8.174 1.260 1.00 68.31 99 GLU A N 1
ATOM 798 C CA . GLU A 1 99 ? -10.504 -9.583 1.567 1.00 68.31 99 GLU A CA 1
ATOM 799 C C . GLU A 1 99 ? -9.697 -10.092 2.771 1.00 68.31 99 GLU A C 1
ATOM 801 O O . GLU A 1 99 ? -10.220 -10.821 3.607 1.00 68.31 99 GLU A O 1
ATOM 806 N N . ASN A 1 100 ? -8.455 -9.620 2.927 1.00 59.28 100 ASN A N 1
ATOM 807 C CA . ASN A 1 100 ? -7.645 -9.894 4.118 1.00 59.28 100 ASN A CA 1
ATOM 808 C C . ASN A 1 100 ? -8.158 -9.198 5.399 1.00 59.28 100 ASN A C 1
ATOM 810 O O . ASN A 1 100 ? -7.648 -9.506 6.471 1.00 59.28 100 ASN A O 1
ATOM 814 N N . ASP A 1 101 ? -9.149 -8.295 5.327 1.00 54.78 101 ASP A N 1
ATOM 815 C CA . ASP A 1 101 ? -9.753 -7.680 6.523 1.00 54.78 101 ASP A CA 1
ATOM 816 C C . ASP A 1 101 ? -10.653 -8.663 7.301 1.00 54.78 101 ASP A C 1
ATOM 818 O O . ASP A 1 101 ? -10.943 -8.417 8.469 1.00 54.78 101 ASP A O 1
ATOM 822 N N . TYR A 1 102 ? -11.075 -9.782 6.693 1.00 44.84 102 TYR A N 1
ATOM 823 C CA . TYR A 1 102 ? -11.940 -10.791 7.330 1.00 44.84 102 TYR A CA 1
ATOM 824 C C . TYR A 1 102 ? -11.180 -11.889 8.087 1.00 44.84 102 TYR A C 1
ATOM 826 O O . TYR A 1 102 ? -11.805 -12.734 8.721 1.00 44.84 102 TYR A O 1
ATOM 834 N N . VAL A 1 103 ? -9.843 -11.871 8.071 1.00 40.97 103 VAL A N 1
ATOM 835 C CA . VAL A 1 103 ? -9.008 -12.785 8.868 1.00 40.97 103 VAL A CA 1
ATOM 836 C C . VAL A 1 103 ? -8.528 -12.055 10.125 1.00 40.97 103 VAL A C 1
ATOM 838 O O . VAL A 1 103 ? -7.336 -11.856 10.344 1.00 40.97 103 VAL A O 1
ATOM 841 N N . LEU A 1 104 ? -9.473 -11.593 10.942 1.00 35.44 104 LEU A N 1
ATOM 842 C CA . LEU A 1 104 ? -9.207 -11.295 12.347 1.00 35.44 104 LEU A CA 1
ATOM 843 C C . LEU A 1 104 ? -9.684 -12.520 13.138 1.00 35.44 104 LEU A C 1
ATOM 845 O O . LEU A 1 104 ? -10.896 -12.725 13.219 1.00 35.44 104 LEU A O 1
ATOM 849 N N . PRO A 1 105 ? -8.779 -13.366 13.667 1.00 35.00 105 PRO A N 1
ATOM 850 C CA . PRO A 1 105 ? -9.186 -14.358 14.643 1.00 35.00 105 PRO A CA 1
ATOM 851 C C . PRO A 1 105 ? -9.688 -13.615 15.881 1.00 35.00 105 PRO A C 1
ATOM 853 O O . PRO A 1 105 ? -9.055 -12.661 16.344 1.00 35.00 105 PRO A O 1
ATOM 856 N N . THR A 1 106 ? -10.869 -14.035 16.320 1.00 34.75 106 THR A N 1
ATOM 857 C CA . THR A 1 106 ? -11.470 -13.718 17.616 1.00 34.75 106 THR A CA 1
ATOM 858 C C . THR A 1 106 ? -10.622 -14.287 18.744 1.00 34.75 106 THR A C 1
ATOM 860 O O . THR A 1 106 ? -9.940 -15.311 18.503 1.00 34.75 106 THR A O 1
#

Sequence (106 aa):
MRSTQLCRGDYDDRVQQLAGEVALQAIRDLRMLRKRGMVKGMKIIKDHQGVPLNDALEYKNSHEVQKLLRDFKTGVVSWWCRASGVQIDNRTLLRKLKENDYVLPT

pLDDT: mean 77.82, std 15.43, range [34.75, 93.94]